Protein AF-C0LDJ6-F1 (afdb_monomer)

Secondary structure (DSSP, 8-state):
-HIIIIIHHHHHHHHHHHHHHHHHHHHHHHHHHHHHHHHHHHHHS--SS-HHHHHHHHT-HHHHHHHHHHHHHHHHHHHHHHHHHHHHHHHHH-TTS-HHHHHHHHHHHHHHHHHH-HHHHHHHHHHHHHHHHHHHHHHHHHHHHHHHT-STTS---TTGGGSTT-

pLDDT: mean 84.49, std 9.96, range [46.03, 96.56]

InterPro domains:
  IPR004840 Amino acid permease, conserved site [PS00218] (15-46)
  IPR004841 Amino acid permease/SLC12A domain [PF00324] (1-162)
  IPR050524 Amino-acid permease-like [PTHR43341] (1-163)

Radius of gyration: 20.8 Å; Cα contacts (8 Å, |Δi|>4): 74; chains: 1; bounding box: 47×40×52 Å

Solvent-accessible surface area (backbone atoms only — not comparable to full-atom values): 9214 Å² total; per-residue (Å²): 105,60,59,67,74,62,43,40,60,55,45,32,74,74,49,26,58,67,49,38,52,52,51,52,51,54,52,48,54,53,50,49,53,52,51,51,54,52,50,53,49,44,70,76,52,78,58,98,62,59,77,30,52,55,33,28,75,76,75,33,60,70,54,11,53,52,45,47,51,52,50,54,50,49,52,57,50,49,53,54,51,52,34,52,51,51,18,55,61,45,37,75,79,41,69,88,53,66,47,67,56,50,27,51,50,52,49,50,51,52,51,49,42,61,73,75,30,68,65,57,43,54,53,49,48,53,56,52,48,52,52,52,52,53,50,51,53,52,51,51,53,52,52,51,44,50,51,75,36,74,57,86,87,58,78,61,46,69,70,60,61,74,64,58,85,122

Structure (mmCIF, N/CA/C/O backbone):
data_AF-C0LDJ6-F1
#
_entry.id   AF-C0LDJ6-F1
#
loop_
_atom_site.group_PDB
_atom_site.id
_atom_site.type_symbol
_atom_site.label_atom_id
_atom_site.label_alt_id
_atom_site.label_comp_id
_atom_site.label_asym_id
_atom_site.label_entity_id
_atom_site.label_seq_id
_atom_site.pdbx_PDB_ins_code
_atom_site.Cartn_x
_atom_site.Cartn_y
_atom_site.Cartn_z
_atom_site.occupancy
_atom_site.B_iso_or_equiv
_atom_site.auth_seq_id
_atom_site.auth_comp_id
_atom_site.auth_asym_id
_atom_site.auth_atom_id
_atom_site.pdbx_PDB_model_num
ATOM 1 N N . GLY A 1 1 ? 0.823 -2.418 -1.278 1.00 59.75 1 GLY A N 1
ATOM 2 C CA . GLY A 1 1 ? 1.768 -3.074 -2.209 1.00 59.75 1 GLY A CA 1
ATOM 3 C C . GLY A 1 1 ? 1.646 -2.479 -3.595 1.00 59.75 1 GLY A C 1
ATOM 4 O O . GLY A 1 1 ? 2.621 -1.960 -4.119 1.00 59.75 1 GLY A O 1
ATOM 5 N N . THR A 1 2 ? 0.430 -2.483 -4.134 1.00 75.00 2 THR A N 1
ATOM 6 C CA . THR A 1 2 ? 0.018 -1.796 -5.369 1.00 75.00 2 THR A CA 1
ATOM 7 C C . THR A 1 2 ? 0.494 -0.344 -5.443 1.00 75.00 2 THR A C 1
ATOM 9 O O . THR A 1 2 ? 1.118 0.029 -6.427 1.00 75.00 2 THR A O 1
ATOM 12 N N . GLY A 1 3 ? 0.353 0.441 -4.370 1.00 70.38 3 GLY A N 1
ATOM 13 C CA . GLY A 1 3 ? 0.921 1.797 -4.315 1.00 70.38 3 GLY A CA 1
ATOM 14 C C . GLY A 1 3 ? 2.437 1.857 -4.576 1.00 70.38 3 GLY A C 1
ATOM 15 O O . GLY A 1 3 ? 2.895 2.663 -5.377 1.00 70.38 3 GLY A O 1
ATOM 16 N N . LEU A 1 4 ? 3.216 0.949 -3.979 1.00 77.56 4 LEU A N 1
ATOM 17 C CA . LEU A 1 4 ? 4.673 0.940 -4.132 1.00 77.56 4 LEU A CA 1
ATOM 18 C C . LEU A 1 4 ? 5.109 0.506 -5.539 1.00 77.56 4 LEU A C 1
ATOM 20 O O . LEU A 1 4 ? 5.981 1.146 -6.115 1.00 77.56 4 LEU A O 1
ATOM 24 N N . PHE A 1 5 ? 4.514 -0.556 -6.087 1.00 77.56 5 PHE A N 1
ATOM 25 C CA . PHE A 1 5 ? 4.980 -1.164 -7.341 1.00 77.56 5 PHE A CA 1
ATOM 26 C C . PHE A 1 5 ? 4.258 -0.666 -8.595 1.00 77.56 5 PHE A C 1
ATOM 28 O O . PHE A 1 5 ? 4.858 -0.635 -9.663 1.00 77.56 5 PHE A O 1
ATOM 35 N N . VAL A 1 6 ? 2.989 -0.272 -8.481 1.00 79.81 6 VAL A N 1
ATOM 36 C CA . VAL A 1 6 ? 2.169 0.182 -9.616 1.00 79.81 6 VAL A CA 1
ATOM 37 C C . VAL A 1 6 ? 2.100 1.707 -9.657 1.00 79.81 6 VAL A C 1
ATOM 39 O O . VAL A 1 6 ? 2.286 2.295 -10.717 1.00 79.81 6 VAL A O 1
ATOM 42 N N . ALA A 1 7 ? 1.883 2.367 -8.513 1.00 77.81 7 ALA A N 1
ATOM 43 C CA . ALA A 1 7 ? 1.686 3.819 -8.492 1.00 77.81 7 ALA A CA 1
ATOM 44 C C . ALA A 1 7 ? 2.998 4.622 -8.435 1.00 77.81 7 ALA A C 1
ATOM 46 O O . ALA A 1 7 ? 3.086 5.666 -9.078 1.00 77.81 7 ALA A O 1
ATOM 47 N N . SER A 1 8 ? 4.039 4.145 -7.739 1.00 81.81 8 SER A N 1
ATOM 48 C CA . SER A 1 8 ? 5.290 4.916 -7.594 1.00 81.81 8 SER A CA 1
ATOM 49 C C . SER A 1 8 ? 5.952 5.260 -8.925 1.00 81.81 8 SER A C 1
ATOM 51 O O . SER A 1 8 ? 6.512 6.344 -9.051 1.00 81.81 8 SER A O 1
ATOM 53 N N . GLY A 1 9 ? 5.874 4.372 -9.924 1.00 79.88 9 GLY A N 1
ATOM 54 C CA . GLY A 1 9 ? 6.414 4.647 -11.257 1.00 79.88 9 GLY A CA 1
ATOM 55 C C . GLY A 1 9 ? 5.742 5.857 -11.911 1.00 79.88 9 GLY A C 1
ATOM 56 O O . GLY A 1 9 ? 6.426 6.739 -12.423 1.00 79.88 9 GLY A O 1
ATOM 57 N N . ALA A 1 10 ? 4.413 5.946 -11.813 1.00 80.94 10 ALA A N 1
ATOM 58 C CA . ALA A 1 10 ? 3.655 7.090 -12.310 1.00 80.94 10 ALA A CA 1
ATOM 59 C C . ALA A 1 10 ? 3.978 8.372 -11.526 1.00 80.94 10 ALA A C 1
ATOM 61 O O . ALA A 1 10 ? 4.209 9.412 -12.138 1.00 80.94 10 ALA A O 1
ATOM 62 N N . THR A 1 11 ? 4.069 8.296 -10.193 1.00 82.06 11 THR A N 1
ATOM 63 C CA . THR A 1 11 ? 4.429 9.447 -9.346 1.00 82.06 11 THR A CA 1
ATOM 64 C C . THR A 1 11 ? 5.809 9.997 -9.695 1.00 82.06 11 THR A C 1
ATOM 66 O O . THR A 1 11 ? 5.959 11.202 -9.865 1.00 82.06 11 THR A O 1
ATOM 69 N N . ILE A 1 12 ? 6.813 9.128 -9.846 1.00 84.44 12 ILE A N 1
ATOM 70 C CA . ILE A 1 12 ? 8.178 9.538 -10.207 1.00 84.44 12 ILE A CA 1
ATOM 71 C C . ILE A 1 12 ? 8.209 10.103 -11.630 1.00 84.44 12 ILE A C 1
ATOM 73 O O . ILE A 1 12 ? 8.860 11.115 -11.863 1.00 84.44 12 ILE A O 1
ATOM 77 N N . SER A 1 13 ? 7.481 9.494 -12.572 1.00 81.94 13 SER A N 1
ATOM 78 C CA . SER A 1 13 ? 7.423 9.970 -13.958 1.00 81.94 13 SER A CA 1
ATOM 79 C C . SER A 1 13 ? 6.766 11.344 -14.101 1.00 81.94 13 SER A C 1
ATOM 81 O O . SER A 1 13 ? 7.095 12.056 -15.043 1.00 81.94 13 SER A O 1
ATOM 83 N N . GLN A 1 14 ? 5.814 11.695 -13.232 1.00 83.44 14 GLN A N 1
ATOM 84 C CA . GLN A 1 14 ? 5.080 12.963 -13.312 1.00 83.44 14 GLN A CA 1
ATOM 85 C C . GLN A 1 14 ? 5.713 14.069 -12.463 1.00 83.44 14 GLN A C 1
ATOM 87 O O . GLN A 1 14 ? 5.785 15.209 -12.905 1.00 83.44 14 GLN A O 1
ATOM 92 N N . ALA A 1 15 ? 6.151 13.749 -11.242 1.00 81.88 15 ALA A N 1
ATOM 93 C CA . ALA A 1 15 ? 6.680 14.725 -10.286 1.00 81.88 15 ALA A CA 1
ATOM 94 C C . ALA A 1 15 ? 8.217 14.817 -10.282 1.00 81.88 15 ALA A C 1
ATOM 96 O O . ALA A 1 15 ? 8.785 15.646 -9.567 1.00 81.88 15 ALA A O 1
ATOM 97 N N . GLY A 1 16 ? 8.898 13.939 -11.021 1.00 84.50 16 GLY A N 1
ATOM 98 C CA . GLY A 1 16 ? 10.344 13.767 -10.952 1.00 84.50 16 GLY A CA 1
ATOM 99 C C . GLY A 1 16 ? 10.807 13.112 -9.639 1.00 84.50 16 GLY A C 1
ATOM 100 O O . GLY A 1 16 ? 10.034 12.952 -8.686 1.00 84.50 16 GLY A O 1
ATOM 101 N N . PRO A 1 17 ? 12.091 12.729 -9.541 1.00 83.19 17 PRO A N 1
ATOM 102 C CA . PRO A 1 17 ? 12.625 12.068 -8.350 1.00 83.19 17 PRO A CA 1
ATOM 103 C C . PRO A 1 17 ? 12.627 12.982 -7.117 1.00 83.19 17 PRO A C 1
ATOM 105 O O . PRO A 1 17 ? 12.274 12.537 -6.025 1.00 83.19 17 PRO A O 1
ATOM 108 N N . GLY A 1 18 ? 12.962 14.267 -7.284 1.00 84.88 18 GLY A N 1
ATOM 1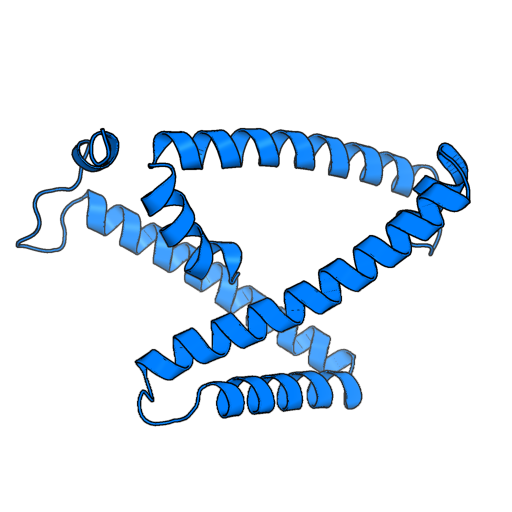09 C CA . GLY A 1 18 ? 12.958 15.243 -6.191 1.00 84.88 18 GLY A CA 1
ATOM 110 C C . GLY A 1 18 ? 11.552 15.523 -5.648 1.00 84.88 18 GLY A C 1
ATOM 111 O O . GLY A 1 18 ? 11.339 15.469 -4.436 1.00 84.88 18 GLY A O 1
ATOM 112 N N . GLY A 1 19 ? 10.575 15.751 -6.535 1.00 86.56 19 GLY A N 1
ATOM 113 C CA . GLY A 1 19 ? 9.179 15.986 -6.151 1.00 86.56 19 GLY A CA 1
ATOM 114 C C . GLY A 1 19 ? 8.525 14.758 -5.513 1.00 86.56 19 GLY A C 1
ATOM 115 O O . GLY A 1 19 ? 7.812 14.875 -4.511 1.00 86.56 19 GLY A O 1
ATOM 116 N N . ALA A 1 20 ? 8.829 13.558 -6.017 1.00 87.00 20 ALA A N 1
ATOM 117 C CA . ALA A 1 20 ? 8.383 12.313 -5.400 1.00 87.00 20 ALA A CA 1
ATOM 118 C C . ALA A 1 20 ? 8.968 12.141 -3.984 1.00 87.00 20 ALA A C 1
ATOM 120 O O . ALA A 1 20 ? 8.219 11.878 -3.047 1.00 87.00 20 ALA A O 1
ATOM 121 N N . LEU A 1 21 ? 10.274 12.352 -3.785 1.00 88.31 21 LEU A N 1
ATOM 122 C CA . LEU A 1 21 ? 10.895 12.236 -2.458 1.00 88.31 21 LEU A CA 1
ATOM 123 C C . LEU A 1 21 ? 10.348 13.257 -1.459 1.00 88.31 21 LEU A C 1
ATOM 125 O O . LEU A 1 21 ? 10.043 12.897 -0.321 1.00 88.31 21 LEU A O 1
ATOM 129 N N . LEU A 1 22 ? 10.185 14.513 -1.881 1.00 90.44 22 LEU A N 1
ATOM 130 C CA . LEU A 1 22 ? 9.625 15.559 -1.030 1.00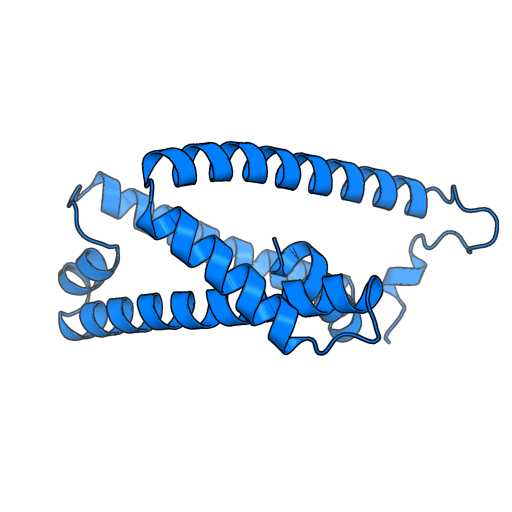 90.44 22 LEU A CA 1
ATOM 131 C C . LEU A 1 22 ? 8.182 15.236 -0.623 1.00 90.44 22 LEU A C 1
ATOM 133 O O . LEU A 1 22 ? 7.841 15.344 0.554 1.00 90.44 22 LEU A O 1
ATOM 137 N N . SER A 1 23 ? 7.344 14.800 -1.567 1.00 89.69 23 SER A N 1
ATOM 138 C CA . SER A 1 23 ? 5.953 14.442 -1.263 1.00 89.69 23 SER A CA 1
ATOM 139 C C . SER A 1 23 ? 5.864 13.252 -0.302 1.00 89.69 23 SER A C 1
ATOM 141 O O . SER A 1 23 ? 5.130 13.327 0.684 1.00 89.69 23 SER A O 1
ATOM 143 N N . TYR A 1 24 ? 6.673 12.204 -0.503 1.00 89.75 24 TYR A N 1
ATOM 144 C CA . TYR A 1 24 ? 6.763 11.082 0.436 1.00 89.75 24 TYR A CA 1
ATOM 145 C C . TYR A 1 24 ? 7.235 11.516 1.829 1.00 89.75 24 TYR A C 1
ATOM 147 O O . TYR A 1 24 ? 6.698 11.034 2.824 1.00 89.75 24 TYR A O 1
ATOM 155 N N . MET A 1 25 ? 8.198 12.437 1.921 1.00 93.56 25 MET A N 1
ATOM 156 C CA . MET A 1 25 ? 8.694 12.944 3.202 1.00 93.56 25 MET A CA 1
ATOM 157 C C . MET A 1 25 ? 7.627 13.750 3.952 1.00 93.56 25 MET A C 1
ATOM 159 O O . MET A 1 25 ? 7.412 13.522 5.141 1.00 93.56 25 MET A O 1
ATOM 163 N N . LEU A 1 26 ? 6.930 14.656 3.262 1.00 95.31 26 LEU A N 1
ATOM 164 C CA . LEU A 1 26 ? 5.887 15.492 3.860 1.00 95.31 26 LEU A CA 1
ATOM 165 C C . LEU A 1 26 ? 4.693 14.659 4.336 1.00 95.31 26 LEU A C 1
ATOM 167 O O . LEU A 1 26 ? 4.263 14.790 5.483 1.00 95.31 26 LEU A O 1
ATOM 171 N N . ILE A 1 27 ? 4.188 13.765 3.482 1.00 93.75 27 ILE A N 1
ATOM 172 C CA . ILE A 1 27 ? 3.081 12.871 3.841 1.00 93.75 27 ILE A CA 1
ATOM 173 C C . ILE A 1 27 ? 3.515 11.897 4.938 1.00 93.75 27 ILE A C 1
ATOM 175 O O . ILE A 1 27 ? 2.763 11.674 5.884 1.00 93.75 27 ILE A O 1
ATOM 179 N N . GLY A 1 28 ? 4.734 11.357 4.862 1.00 93.56 28 GLY A N 1
ATOM 180 C CA . GLY A 1 28 ? 5.286 10.470 5.884 1.00 93.56 28 GLY A CA 1
ATOM 181 C C . GLY A 1 28 ? 5.367 11.134 7.257 1.00 93.56 28 GLY A C 1
ATOM 182 O O . GLY A 1 28 ? 4.945 10.541 8.247 1.00 93.56 28 GLY A O 1
ATOM 183 N N . LEU A 1 29 ? 5.832 12.385 7.319 1.00 96.56 29 LEU A N 1
ATOM 184 C CA . LEU A 1 29 ? 5.896 13.155 8.561 1.00 96.56 29 LEU A CA 1
ATOM 185 C C . LEU A 1 29 ? 4.498 13.430 9.135 1.00 96.56 29 LEU A C 1
ATOM 187 O O . LEU A 1 29 ? 4.272 13.250 10.331 1.00 96.56 29 LEU A O 1
ATOM 191 N N . MET A 1 30 ? 3.543 13.817 8.287 1.00 95.94 30 MET A N 1
ATOM 192 C CA . MET A 1 30 ? 2.152 14.022 8.698 1.00 95.94 30 MET A CA 1
ATOM 193 C C . MET A 1 30 ? 1.538 12.734 9.268 1.00 95.94 30 MET A C 1
ATOM 195 O O . MET A 1 30 ? 0.943 12.752 10.346 1.00 95.94 30 MET A O 1
ATOM 199 N N . VAL A 1 31 ? 1.707 11.605 8.570 1.00 94.38 31 VAL A N 1
ATOM 200 C CA . VAL A 1 31 ? 1.198 10.297 9.008 1.00 94.38 31 VAL A CA 1
ATOM 201 C C . VAL A 1 31 ? 1.876 9.846 10.302 1.00 94.38 31 VAL A C 1
ATOM 203 O O . VAL A 1 31 ? 1.204 9.287 11.164 1.00 94.38 31 VAL A O 1
ATOM 206 N N . TYR A 1 32 ? 3.170 10.125 10.483 1.00 95.06 32 TYR A N 1
ATOM 207 C CA . TYR A 1 32 ? 3.888 9.829 11.723 1.00 95.06 32 TYR A CA 1
ATOM 208 C C . TYR A 1 32 ? 3.255 10.524 12.935 1.00 95.06 32 TYR A C 1
ATOM 210 O O . TYR A 1 32 ? 2.957 9.866 13.935 1.00 95.06 32 TYR A O 1
ATOM 218 N N . PHE A 1 33 ? 2.987 11.831 12.843 1.00 95.50 33 PHE A N 1
ATOM 219 C CA . PHE A 1 33 ? 2.317 12.561 13.923 1.00 95.50 33 PHE A CA 1
ATOM 220 C C . PHE A 1 33 ? 0.898 12.045 14.176 1.00 95.50 33 PHE A C 1
ATOM 222 O O . PHE A 1 33 ? 0.514 11.847 15.329 1.00 95.50 33 PHE A O 1
ATOM 229 N N . LEU A 1 34 ? 0.146 11.763 13.109 1.00 92.00 34 LEU A N 1
ATOM 230 C CA . LEU A 1 34 ? -1.213 11.234 13.209 1.00 92.00 34 LEU A CA 1
ATOM 231 C C . LEU A 1 34 ? -1.245 9.871 13.916 1.00 92.00 34 LEU A C 1
ATOM 233 O O . LEU A 1 34 ? -2.044 9.671 14.828 1.00 92.00 34 LEU A O 1
ATOM 237 N N . MET A 1 35 ? -0.354 8.950 13.541 1.00 92.62 35 MET A N 1
ATOM 238 C CA . MET A 1 35 ? -0.283 7.617 14.148 1.00 92.62 35 MET A CA 1
ATOM 239 C C . MET A 1 35 ? 0.217 7.662 15.590 1.00 92.62 35 MET A C 1
ATOM 241 O O . MET A 1 35 ? -0.276 6.907 16.423 1.00 92.62 35 MET A O 1
ATOM 245 N N . THR A 1 36 ? 1.147 8.567 15.904 1.00 93.62 36 THR A N 1
ATOM 246 C CA . THR A 1 36 ? 1.630 8.760 17.279 1.00 93.62 36 THR A CA 1
ATOM 247 C C . THR A 1 36 ? 0.500 9.262 18.178 1.00 93.62 36 THR A C 1
ATOM 249 O O . THR A 1 36 ? 0.239 8.668 19.220 1.00 93.62 36 THR A O 1
ATOM 252 N N . SER A 1 37 ? -0.245 10.281 17.736 1.00 90.25 37 SER A N 1
ATOM 253 C CA . SER A 1 37 ? -1.392 10.813 18.483 1.00 90.25 37 SER A CA 1
ATOM 254 C C . SER A 1 37 ? -2.504 9.775 18.667 1.00 90.25 37 SER A C 1
ATOM 256 O O . SER A 1 37 ? -3.019 9.610 19.772 1.00 90.25 37 SER A O 1
ATOM 258 N N . LEU A 1 38 ? -2.844 9.016 17.619 1.00 88.75 38 LEU A N 1
ATOM 259 C CA . LEU A 1 38 ? -3.811 7.918 17.724 1.00 88.75 38 LEU A CA 1
ATOM 260 C C . LEU A 1 38 ? -3.333 6.810 18.672 1.00 88.75 38 LEU A C 1
ATOM 262 O O . LEU A 1 38 ? -4.147 6.244 19.397 1.00 88.75 38 LEU A O 1
ATOM 266 N N . GLY A 1 39 ? -2.032 6.510 18.684 1.00 88.69 39 GLY A N 1
ATOM 267 C CA . GLY A 1 39 ? -1.433 5.539 19.597 1.00 88.69 39 GLY A CA 1
ATOM 268 C C . GLY A 1 39 ? -1.537 5.965 21.061 1.00 88.69 39 GLY A C 1
ATOM 269 O O . GLY A 1 39 ? -1.918 5.156 21.906 1.00 88.69 39 GLY A O 1
ATOM 270 N N . GLU A 1 40 ? -1.273 7.239 21.359 1.00 90.44 40 GLU A N 1
ATOM 271 C CA . GLU A 1 40 ? -1.448 7.804 22.703 1.00 90.44 40 GLU A CA 1
ATOM 272 C C . GLU A 1 40 ? -2.914 7.760 23.152 1.00 90.44 40 GLU A C 1
ATOM 274 O O . GLU A 1 40 ? -3.204 7.339 24.272 1.00 90.44 40 GLU A O 1
ATOM 279 N N . LEU A 1 41 ? -3.852 8.112 22.264 1.00 88.81 41 LEU A N 1
ATOM 280 C CA . LEU A 1 41 ? -5.289 8.029 22.541 1.00 88.81 41 LEU A CA 1
ATOM 281 C C . LEU A 1 41 ? -5.751 6.587 22.783 1.00 88.81 41 LEU A C 1
ATOM 283 O O . LEU A 1 41 ? -6.532 6.349 23.702 1.00 88.81 41 LEU A O 1
ATOM 287 N N . ALA A 1 42 ? -5.240 5.624 22.013 1.00 87.44 42 ALA A N 1
ATOM 288 C CA . ALA A 1 42 ? -5.558 4.210 22.195 1.00 87.44 42 ALA A CA 1
ATOM 289 C C . ALA A 1 42 ? -4.992 3.631 23.501 1.00 87.44 42 ALA A C 1
ATOM 291 O O . ALA A 1 42 ? -5.628 2.778 24.119 1.00 87.44 42 ALA A O 1
ATOM 292 N N . ALA A 1 43 ? -3.822 4.102 23.944 1.00 87.56 43 ALA A N 1
ATOM 293 C CA . ALA A 1 43 ? -3.254 3.730 25.238 1.00 87.56 43 ALA A CA 1
ATOM 294 C C . ALA A 1 43 ? -4.013 4.375 26.412 1.00 87.56 43 ALA A C 1
ATOM 296 O O . ALA A 1 43 ? -4.188 3.744 27.453 1.00 87.56 43 ALA A O 1
ATOM 297 N N . TYR A 1 44 ? -4.476 5.617 26.243 1.00 86.75 44 TYR A N 1
ATOM 298 C CA . TYR A 1 44 ? -5.237 6.348 27.256 1.00 86.75 44 TYR A CA 1
ATOM 299 C C . TYR A 1 44 ? -6.673 5.827 27.410 1.00 86.75 44 TYR A C 1
ATOM 301 O O . TYR A 1 44 ? -7.172 5.686 28.527 1.00 86.75 44 TYR A O 1
ATOM 309 N N . MET A 1 45 ? -7.338 5.521 26.295 1.00 83.88 45 MET A N 1
ATOM 310 C CA . MET A 1 45 ? -8.716 5.040 26.247 1.00 83.88 45 MET A CA 1
ATOM 311 C C . MET A 1 45 ? -8.782 3.731 25.446 1.00 83.88 45 MET A C 1
ATOM 313 O O . MET A 1 45 ? -9.139 3.751 24.268 1.00 83.88 45 MET A O 1
ATOM 317 N N . PRO A 1 46 ? -8.475 2.579 26.071 1.00 81.00 46 PRO A N 1
ATOM 318 C CA . PRO A 1 46 ? -8.503 1.282 25.406 1.00 81.00 46 PRO A CA 1
ATOM 319 C C . PRO A 1 46 ? -9.952 0.811 25.228 1.00 81.00 46 PRO A C 1
ATOM 321 O O . PRO A 1 46 ? -10.464 -0.027 25.970 1.00 81.00 46 PRO A O 1
ATOM 324 N N . VAL A 1 47 ? -10.641 1.382 24.245 1.00 80.62 47 VAL A N 1
ATOM 325 C CA . VAL A 1 47 ? -11.971 0.943 23.822 1.00 80.62 47 VAL A CA 1
ATOM 326 C C . VAL A 1 47 ? -11.841 -0.037 22.665 1.00 80.62 47 VAL A C 1
ATOM 328 O O . VAL A 1 47 ? -10.996 0.116 21.791 1.00 80.62 47 VAL A O 1
ATOM 331 N N . SER A 1 48 ? -12.730 -1.028 22.605 1.00 71.19 48 SER A N 1
ATOM 332 C CA . SER A 1 48 ? -12.826 -1.949 21.460 1.00 71.19 48 SER A CA 1
ATOM 333 C C . SER A 1 48 ? -13.375 -1.284 20.186 1.00 71.19 48 SER A C 1
ATOM 335 O O . SER A 1 48 ? -13.602 -1.961 19.186 1.00 71.19 48 SER A O 1
ATOM 337 N N . GLY A 1 49 ? -13.650 0.023 20.234 1.00 68.25 49 GLY A N 1
ATOM 338 C CA . GLY A 1 49 ? -14.158 0.807 19.116 1.00 68.25 49 GLY A CA 1
ATOM 339 C C . GLY A 1 49 ? -13.070 1.198 18.111 1.00 68.25 49 GLY A C 1
ATOM 340 O O . GLY A 1 49 ? -11.875 1.132 18.383 1.00 68.25 49 GLY A O 1
ATOM 341 N N . SER A 1 50 ? -13.497 1.636 16.925 1.00 77.00 50 SER A N 1
ATOM 342 C CA . SER A 1 50 ? -12.606 2.187 15.892 1.00 77.00 50 SER A CA 1
ATOM 343 C C . SER A 1 50 ? -12.066 3.563 16.304 1.00 77.00 50 SER A C 1
ATOM 345 O O . SER A 1 50 ? -12.635 4.211 17.182 1.00 77.00 50 SER A O 1
ATOM 347 N N . PHE A 1 51 ? -11.041 4.069 15.612 1.00 81.06 51 PHE A N 1
ATOM 348 C CA . PHE A 1 51 ? -10.565 5.451 15.756 1.00 81.06 51 PHE A CA 1
ATOM 349 C C . PHE A 1 51 ? -11.676 6.500 15.553 1.00 81.06 51 PHE A C 1
ATOM 351 O O . PHE A 1 51 ? -11.579 7.612 16.067 1.00 81.06 51 PHE A O 1
ATOM 358 N N . ALA A 1 52 ? -12.765 6.135 14.865 1.00 83.69 52 ALA A N 1
ATOM 359 C CA . ALA A 1 52 ? -13.987 6.931 14.796 1.00 83.69 52 ALA A CA 1
ATOM 360 C C . ALA A 1 52 ? -14.547 7.275 16.192 1.00 83.69 52 ALA A C 1
ATOM 362 O O . ALA A 1 52 ? -14.996 8.397 16.397 1.00 83.69 52 ALA A O 1
ATOM 363 N N . THR A 1 53 ? -14.438 6.362 17.164 1.00 84.06 53 THR A N 1
ATOM 364 C CA . THR A 1 53 ? -14.863 6.550 18.566 1.00 84.06 53 THR A CA 1
ATOM 365 C C . THR A 1 53 ? -14.101 7.692 19.235 1.00 84.06 53 THR A C 1
ATOM 367 O O . THR A 1 53 ? -14.692 8.497 19.949 1.00 84.06 53 THR A O 1
ATOM 370 N N . TYR A 1 54 ? -12.797 7.820 18.963 1.00 85.25 54 TYR A N 1
ATOM 371 C CA . TYR A 1 54 ? -12.011 8.951 19.459 1.00 85.25 54 TYR A CA 1
ATOM 372 C C . TYR A 1 54 ? -12.487 10.264 18.828 1.00 85.25 54 TYR A C 1
ATOM 374 O O . TYR A 1 54 ? -12.634 11.261 19.526 1.00 85.25 54 TYR A O 1
ATOM 382 N N . GLY A 1 55 ? -12.820 10.256 17.533 1.00 83.44 55 GLY A N 1
ATOM 383 C CA . GLY A 1 55 ? -13.427 11.409 16.863 1.00 83.44 55 GLY A CA 1
ATOM 384 C C . GLY A 1 55 ? -14.778 11.819 17.461 1.00 83.44 55 GLY A C 1
ATOM 385 O O . GLY A 1 55 ? -15.021 13.010 17.633 1.00 83.44 55 GLY A O 1
ATOM 386 N N . GLN A 1 56 ? -15.625 10.852 17.832 1.00 85.25 56 GLN A N 1
ATOM 387 C CA . GLN A 1 56 ? -16.907 11.128 18.497 1.00 85.25 56 GLN A CA 1
ATOM 388 C C . GLN A 1 56 ? -16.715 11.744 19.885 1.00 85.25 56 GLN A C 1
ATOM 390 O O . GLN A 1 56 ? -17.391 12.710 20.222 1.00 85.25 56 GLN A O 1
ATOM 395 N N . ASN A 1 57 ? -15.781 11.205 20.672 1.00 84.56 57 ASN A N 1
ATOM 396 C CA . ASN A 1 57 ? -15.589 11.603 22.066 1.00 84.56 57 ASN A CA 1
ATOM 397 C C . ASN A 1 57 ? -14.809 12.917 22.233 1.00 84.56 57 ASN A C 1
ATOM 399 O O . ASN A 1 57 ? -15.043 13.632 23.204 1.00 84.56 57 ASN A O 1
ATOM 403 N N . TYR A 1 58 ? -13.871 13.222 21.328 1.00 86.06 58 TYR A N 1
ATOM 404 C CA . TYR A 1 58 ? -12.956 14.365 21.463 1.00 86.06 58 TYR A CA 1
ATOM 405 C C . TYR A 1 58 ? -13.211 15.514 20.477 1.00 86.06 58 TYR A C 1
ATOM 407 O O . TYR A 1 58 ? -12.634 16.585 20.660 1.00 86.06 58 TYR A O 1
ATOM 415 N N . VAL A 1 59 ? -14.044 15.322 19.445 1.00 87.50 59 VAL A N 1
ATOM 416 C CA . VAL A 1 59 ? -14.397 16.378 18.477 1.00 87.50 59 VAL A CA 1
ATOM 417 C C . VAL A 1 59 ? -15.897 16.642 18.512 1.00 87.50 59 VAL A C 1
ATOM 419 O O . VAL A 1 59 ? -16.328 17.653 19.055 1.00 87.50 59 VAL A O 1
ATOM 422 N N . GLU A 1 60 ? -16.684 15.731 17.939 1.00 90.06 60 GLU A N 1
ATOM 423 C CA . GLU A 1 60 ? -18.146 15.781 17.904 1.00 90.06 60 GLU A CA 1
ATOM 424 C C . GLU A 1 60 ? -18.687 14.432 17.407 1.00 90.06 60 GLU A C 1
ATOM 426 O O . GLU A 1 60 ? -18.061 13.759 16.580 1.00 90.06 60 GLU A O 1
ATOM 431 N N . GLU A 1 61 ? -19.891 14.054 17.833 1.00 87.44 61 GLU A N 1
ATOM 432 C CA . GLU A 1 61 ? -20.554 12.823 17.394 1.00 87.44 61 GLU A CA 1
ATOM 433 C C . GLU A 1 61 ? -20.685 12.730 15.858 1.00 87.44 61 GLU A C 1
ATOM 435 O O . GLU A 1 61 ? -20.386 11.685 15.266 1.00 87.44 61 GLU A O 1
ATOM 440 N N . GLY A 1 62 ? -21.043 13.842 15.197 1.00 90.25 62 GLY A N 1
ATOM 441 C CA . GLY A 1 62 ? -21.150 13.927 13.737 1.00 90.25 62 GLY A CA 1
ATOM 442 C C . GLY A 1 62 ? -19.812 13.751 13.011 1.00 90.25 62 GLY A C 1
ATOM 443 O O . GLY A 1 62 ? -19.759 13.133 11.943 1.00 90.25 62 GLY A O 1
ATOM 444 N N . PHE A 1 63 ? -18.711 14.213 13.611 1.00 89.12 63 PHE A N 1
ATOM 445 C CA . PHE A 1 63 ? -17.370 14.042 13.054 1.00 89.12 63 PHE A CA 1
ATOM 446 C C . PHE A 1 63 ? -16.957 12.570 13.046 1.00 89.12 63 PHE A C 1
ATOM 448 O O . PHE A 1 63 ? -16.496 12.053 12.027 1.00 89.12 63 PHE A O 1
ATOM 455 N N . GLY A 1 64 ? -17.174 11.855 14.150 1.00 87.31 64 GLY A N 1
ATOM 456 C CA . GLY A 1 64 ? -16.842 10.436 14.193 1.00 87.31 64 GLY A CA 1
ATOM 457 C C . GLY A 1 64 ? -17.742 9.562 13.309 1.00 87.31 64 GLY A C 1
ATOM 458 O O . GLY A 1 64 ? -17.249 8.606 12.708 1.00 87.31 64 GLY A O 1
ATOM 459 N N . PHE A 1 65 ? -19.016 9.931 13.114 1.00 89.25 65 PHE A N 1
ATOM 460 C CA . PHE A 1 65 ? -19.864 9.300 12.092 1.00 89.25 65 PHE A CA 1
ATOM 461 C C . PHE A 1 65 ? -19.277 9.478 10.683 1.00 89.25 65 PHE A C 1
ATOM 463 O O . PHE A 1 65 ? -19.138 8.505 9.936 1.00 89.25 65 PHE A O 1
ATOM 470 N N . ALA A 1 66 ? -18.873 10.703 10.329 1.00 92.44 66 ALA A N 1
ATOM 471 C CA . ALA A 1 66 ? -18.253 10.991 9.038 1.00 92.44 66 ALA A CA 1
ATOM 472 C C . ALA A 1 66 ? -16.924 10.239 8.848 1.00 92.44 66 ALA A C 1
ATOM 474 O O . ALA A 1 66 ? -16.660 9.736 7.753 1.00 92.44 66 ALA A O 1
ATOM 475 N N . LEU A 1 67 ? -16.103 10.113 9.897 1.00 90.88 67 LEU A N 1
ATOM 476 C CA . LEU A 1 67 ? -14.873 9.315 9.867 1.00 90.88 67 LEU A CA 1
ATOM 477 C C . LEU A 1 67 ? -15.151 7.839 9.571 1.00 90.88 67 LEU A C 1
ATOM 479 O O . LEU A 1 67 ? -14.466 7.250 8.735 1.00 90.88 67 LEU A O 1
ATOM 483 N N . GLY A 1 68 ?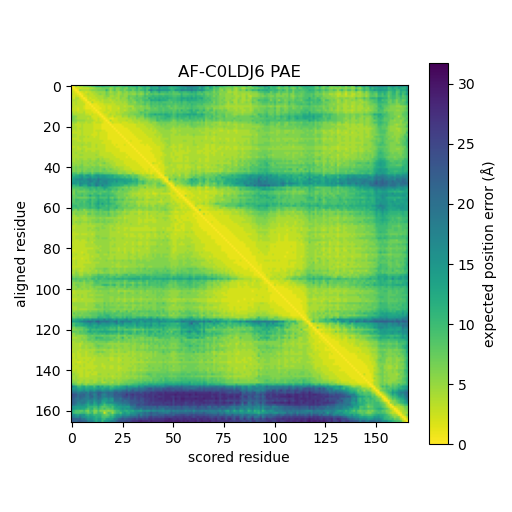 -16.163 7.250 10.214 1.00 89.56 68 GLY A N 1
ATOM 484 C CA . GLY A 1 68 ? -16.559 5.861 9.974 1.00 89.56 68 GLY A CA 1
ATOM 485 C C . GLY A 1 68 ? -16.946 5.607 8.514 1.00 89.56 68 GLY A C 1
ATOM 486 O O . GLY A 1 68 ? -16.452 4.662 7.896 1.00 89.56 68 GLY A O 1
ATOM 487 N N . TRP A 1 69 ? -17.760 6.492 7.931 1.00 92.81 69 TRP A N 1
ATOM 488 C CA . TRP A 1 69 ? -18.155 6.395 6.522 1.00 92.81 69 TRP A CA 1
ATOM 489 C C . TRP A 1 69 ? -17.001 6.613 5.551 1.00 92.81 69 TRP A C 1
ATOM 491 O O . TRP A 1 69 ? -16.864 5.850 4.595 1.00 92.81 69 TRP A O 1
ATOM 501 N N . ASN A 1 70 ? -16.145 7.608 5.802 1.00 91.81 70 ASN A N 1
ATOM 502 C CA . ASN A 1 70 ? -14.953 7.830 4.983 1.00 91.81 70 ASN A CA 1
ATOM 503 C C . ASN A 1 70 ? -14.026 6.615 5.009 1.00 91.81 70 ASN A C 1
ATOM 505 O O . ASN A 1 70 ? -13.478 6.238 3.976 1.00 91.81 70 ASN A O 1
ATOM 509 N N . TYR A 1 71 ? -13.881 5.973 6.168 1.00 90.25 71 TYR A N 1
ATOM 510 C CA . TYR A 1 71 ? -13.054 4.784 6.304 1.00 90.25 71 TYR A CA 1
ATOM 511 C C . TYR A 1 71 ? -13.608 3.596 5.522 1.00 90.25 71 TYR A C 1
ATOM 513 O O . TYR A 1 71 ? -12.879 2.956 4.768 1.00 90.25 71 TYR A O 1
ATOM 521 N N . TRP A 1 72 ? -14.907 3.325 5.655 1.00 91.88 72 TRP A N 1
ATOM 522 C CA . TRP A 1 72 ? -15.558 2.268 4.886 1.00 91.88 72 TRP A CA 1
ATOM 523 C C . TRP A 1 72 ? -15.449 2.517 3.375 1.00 91.88 72 TRP A C 1
ATOM 525 O O . TRP A 1 72 ? -15.070 1.619 2.623 1.00 91.88 72 TRP A O 1
ATOM 535 N N . TYR A 1 73 ? -15.709 3.752 2.936 1.00 93.31 73 TYR A N 1
ATOM 536 C CA . TYR A 1 73 ? -15.588 4.138 1.532 1.00 93.31 73 TYR A CA 1
ATOM 537 C C . TYR A 1 73 ? -14.151 3.976 1.019 1.00 93.31 73 TYR A C 1
ATOM 539 O O . TYR A 1 73 ? -13.937 3.423 -0.059 1.00 93.31 73 TYR A O 1
ATOM 547 N N . ASN A 1 74 ? -13.155 4.391 1.807 1.00 92.44 74 ASN A N 1
ATOM 548 C CA . ASN A 1 74 ? -11.746 4.218 1.468 1.00 92.44 74 ASN A CA 1
ATOM 549 C C . ASN A 1 74 ? -11.386 2.739 1.260 1.00 92.44 74 ASN A C 1
ATOM 551 O O . ASN A 1 74 ? -10.719 2.408 0.278 1.00 92.44 74 ASN A O 1
ATOM 555 N N . TRP A 1 75 ? -11.880 1.838 2.113 1.00 90.25 75 TRP A N 1
ATOM 556 C CA . TRP A 1 75 ? -11.678 0.400 1.933 1.00 90.25 75 TRP A CA 1
ATOM 557 C C . TRP A 1 75 ? -12.362 -0.150 0.684 1.00 90.25 75 TRP A C 1
ATOM 559 O O . TRP A 1 75 ? -11.743 -0.916 -0.055 1.00 90.25 75 TRP A O 1
ATOM 569 N N . ALA A 1 76 ? -13.598 0.269 0.406 1.00 92.62 76 ALA A N 1
ATOM 570 C CA . ALA A 1 76 ? -14.311 -0.138 -0.803 1.00 92.62 76 ALA A CA 1
ATOM 571 C C . ALA A 1 76 ? -13.550 0.275 -2.077 1.00 92.62 76 ALA A C 1
ATOM 573 O O . ALA A 1 76 ? -13.362 -0.536 -2.986 1.00 92.62 76 ALA A O 1
ATOM 574 N N . VAL A 1 77 ? -13.044 1.512 -2.115 1.00 92.44 77 VAL A N 1
ATOM 575 C CA . VAL A 1 77 ? -12.220 2.015 -3.224 1.00 92.44 77 VAL A CA 1
ATOM 576 C C . VAL A 1 77 ? -10.891 1.265 -3.314 1.00 92.44 77 VAL A C 1
ATOM 578 O O . VAL A 1 77 ? -10.476 0.893 -4.409 1.00 92.44 77 VAL A O 1
ATOM 581 N N . THR A 1 78 ? -10.237 0.996 -2.184 1.00 91.06 78 THR A N 1
ATOM 582 C CA . THR A 1 78 ? -8.951 0.280 -2.152 1.00 91.06 78 THR A CA 1
ATOM 583 C C . THR A 1 78 ? -9.067 -1.114 -2.765 1.00 91.06 78 THR A C 1
ATOM 585 O O . THR A 1 78 ? -8.231 -1.487 -3.585 1.00 91.06 78 THR A O 1
ATOM 588 N N . ILE A 1 79 ? -10.138 -1.853 -2.455 1.00 91.19 79 ILE A N 1
ATOM 589 C CA . ILE A 1 79 ? -10.398 -3.165 -3.065 1.00 91.19 79 ILE A CA 1
ATOM 590 C C . ILE A 1 79 ? -10.524 -3.034 -4.587 1.00 91.19 79 ILE A C 1
ATOM 592 O O . ILE A 1 79 ? -9.904 -3.800 -5.323 1.00 91.19 79 ILE A 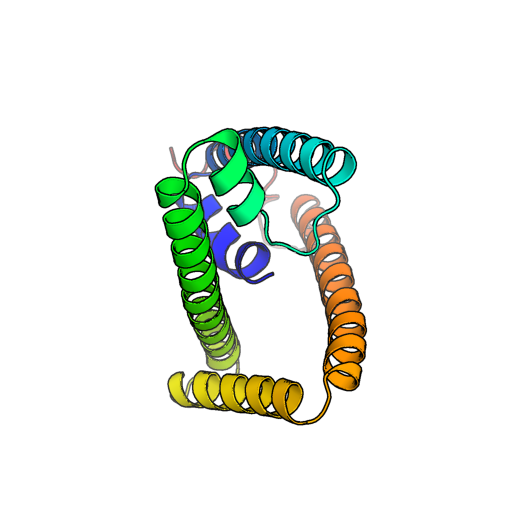O 1
ATOM 596 N N . ALA A 1 80 ? -11.282 -2.049 -5.077 1.00 91.69 80 ALA A N 1
ATOM 597 C CA . ALA A 1 80 ? -11.422 -1.822 -6.513 1.00 91.69 80 ALA A CA 1
ATOM 598 C C . ALA A 1 80 ? -10.070 -1.506 -7.181 1.00 91.69 80 ALA A C 1
ATOM 600 O O . ALA A 1 80 ? -9.757 -2.068 -8.231 1.00 91.69 80 ALA A O 1
ATOM 601 N N . VAL A 1 81 ? -9.243 -0.662 -6.556 1.00 90.88 81 VAL A N 1
ATOM 602 C CA . VAL A 1 81 ? -7.895 -0.327 -7.046 1.00 90.88 81 VAL A CA 1
ATOM 603 C C . VAL A 1 81 ? -6.994 -1.562 -7.094 1.00 90.88 81 VAL A C 1
ATOM 605 O O . VAL A 1 81 ? -6.294 -1.765 -8.086 1.00 90.88 81 VAL A O 1
ATOM 608 N N . ASP A 1 82 ? -7.032 -2.419 -6.076 1.00 90.38 82 ASP A N 1
ATOM 609 C CA . ASP A 1 82 ? -6.225 -3.638 -6.047 1.00 90.38 82 ASP A CA 1
ATOM 610 C C . ASP A 1 82 ? -6.659 -4.648 -7.126 1.00 90.38 82 ASP A C 1
ATOM 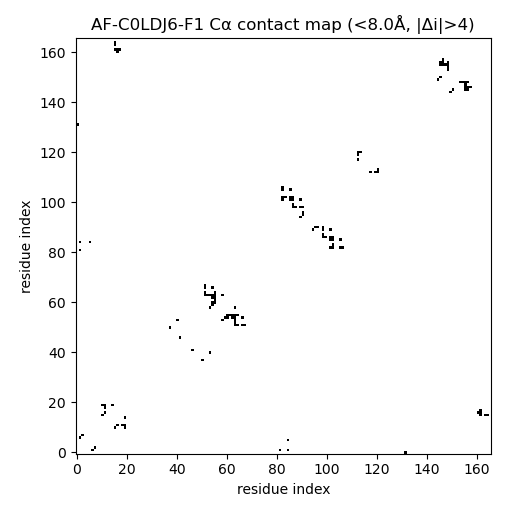612 O O . ASP A 1 82 ? -5.806 -5.256 -7.777 1.00 90.38 82 ASP A O 1
ATOM 616 N N . LEU A 1 83 ? -7.963 -4.773 -7.404 1.00 92.50 83 LEU A N 1
ATOM 617 C CA . LEU A 1 83 ? -8.471 -5.588 -8.518 1.00 92.50 83 LEU A CA 1
ATOM 618 C C . LEU A 1 83 ? -8.062 -5.029 -9.887 1.00 92.50 83 LEU A C 1
ATOM 620 O O . LEU A 1 83 ? -7.792 -5.803 -10.811 1.00 92.50 83 LEU A O 1
ATOM 624 N N . VAL A 1 84 ? -8.004 -3.699 -10.019 1.00 90.94 84 VAL A N 1
ATOM 625 C CA . VAL A 1 84 ? -7.512 -3.019 -11.225 1.00 90.94 84 VAL A CA 1
ATOM 626 C C . VAL A 1 84 ? -6.008 -3.247 -11.405 1.00 90.94 84 VAL A C 1
ATOM 628 O O . VAL A 1 84 ? -5.541 -3.504 -12.513 1.00 90.94 84 VAL A O 1
ATOM 631 N N . ALA A 1 85 ? -5.234 -3.210 -10.324 1.00 90.00 85 ALA A N 1
ATOM 632 C CA . ALA A 1 85 ? -3.813 -3.526 -10.373 1.00 90.00 85 ALA A CA 1
ATOM 633 C C . ALA A 1 85 ? -3.578 -4.994 -10.768 1.00 90.00 85 ALA A C 1
ATOM 635 O O . ALA A 1 85 ? -2.719 -5.277 -11.603 1.00 90.00 85 ALA A O 1
ATOM 636 N N . ALA A 1 86 ? -4.372 -5.922 -10.225 1.00 90.56 86 ALA A N 1
ATOM 637 C CA . ALA A 1 86 ? -4.284 -7.338 -10.565 1.00 90.56 86 ALA A CA 1
ATOM 638 C C . ALA A 1 86 ? -4.572 -7.596 -12.055 1.00 90.56 86 ALA A C 1
ATOM 640 O O . ALA A 1 86 ? -3.793 -8.296 -12.702 1.00 90.56 86 ALA A O 1
ATOM 641 N N . GLN A 1 87 ? -5.620 -6.991 -12.637 1.00 92.38 87 GLN A N 1
ATOM 642 C CA . GLN A 1 87 ? -5.866 -7.130 -14.084 1.00 92.38 87 GLN A CA 1
ATOM 643 C C . GLN A 1 87 ? -4.727 -6.547 -14.930 1.00 92.38 87 GLN A C 1
ATOM 645 O O . GLN A 1 87 ? -4.400 -7.123 -15.963 1.00 92.38 87 GLN A O 1
ATOM 650 N N . LEU A 1 88 ? -4.097 -5.444 -14.501 1.00 89.50 88 LEU A N 1
ATOM 651 C CA . LEU A 1 88 ? -3.010 -4.815 -15.250 1.00 89.50 88 LEU A CA 1
ATOM 652 C C . LEU A 1 88 ? -1.802 -5.752 -15.310 1.00 89.50 88 LEU A C 1
ATOM 654 O O . LEU A 1 88 ? -1.248 -5.975 -16.384 1.00 89.50 88 LEU A O 1
ATOM 658 N N . VAL A 1 89 ? -1.452 -6.376 -14.183 1.00 90.00 89 VAL A N 1
ATOM 659 C CA . VAL A 1 89 ? -0.391 -7.389 -14.144 1.00 90.00 89 VAL A CA 1
ATOM 660 C C . VAL A 1 89 ? -0.749 -8.583 -15.030 1.00 90.00 89 VAL A C 1
ATOM 662 O O . VAL A 1 89 ? 0.086 -9.029 -15.813 1.00 90.00 89 VAL A O 1
ATOM 665 N N . MET A 1 90 ? -1.987 -9.082 -14.966 1.00 93.75 90 MET A N 1
ATOM 666 C CA . MET A 1 90 ? -2.400 -10.235 -15.773 1.00 93.75 90 MET A CA 1
ATOM 667 C C . MET A 1 90 ? -2.461 -9.937 -17.270 1.00 93.75 90 MET A C 1
ATOM 669 O O . MET A 1 90 ? -2.143 -10.822 -18.058 1.00 93.75 90 MET A O 1
ATOM 673 N N . SER A 1 91 ? -2.790 -8.708 -17.676 1.00 90.56 91 SER A N 1
ATOM 674 C CA . SER A 1 91 ? -2.785 -8.303 -19.089 1.00 90.56 91 SER A CA 1
ATOM 675 C C . SER A 1 91 ? -1.395 -8.352 -19.728 1.00 90.56 91 SER A C 1
ATOM 677 O O . SER A 1 91 ? -1.289 -8.545 -20.934 1.00 90.56 91 SER A O 1
ATOM 679 N N . TRP A 1 92 ? -0.324 -8.244 -18.931 1.00 89.12 92 TRP A N 1
ATOM 680 C CA . TRP A 1 92 ? 1.041 -8.411 -19.431 1.00 89.12 92 TRP A CA 1
ATOM 681 C C . TRP A 1 92 ? 1.339 -9.868 -19.817 1.00 89.12 92 TRP A C 1
ATOM 683 O O . TRP A 1 92 ? 2.054 -10.116 -20.783 1.00 89.12 92 TRP A O 1
ATOM 693 N N . TRP A 1 93 ? 0.771 -10.833 -19.087 1.00 91.88 93 TRP A N 1
ATOM 694 C CA . TRP A 1 93 ? 0.946 -12.269 -19.344 1.00 91.88 93 TRP A CA 1
ATOM 695 C C . TRP A 1 93 ? -0.084 -12.834 -20.330 1.00 91.88 93 TRP A C 1
ATOM 697 O O . TRP A 1 93 ? 0.242 -13.699 -21.137 1.00 91.88 93 TRP A O 1
ATOM 707 N N . PHE A 1 94 ? -1.327 -12.354 -20.254 1.00 93.25 94 PHE A N 1
ATOM 708 C CA . PHE A 1 94 ? -2.475 -12.820 -21.031 1.00 93.25 94 PHE A CA 1
ATOM 709 C C . PHE A 1 94 ? -3.184 -11.627 -21.690 1.00 93.25 94 PHE A C 1
ATOM 711 O O . PHE A 1 94 ? -4.264 -11.233 -21.240 1.00 93.25 94 PHE A O 1
ATOM 718 N N . PRO A 1 95 ? -2.586 -11.035 -22.738 1.00 89.88 95 PRO A N 1
ATOM 719 C CA . PRO A 1 95 ? -3.094 -9.811 -23.360 1.00 89.88 95 PRO A CA 1
ATOM 720 C C . PRO A 1 95 ? -4.444 -9.999 -24.064 1.00 89.88 95 PRO A C 1
ATOM 722 O O . PRO A 1 95 ? -5.220 -9.052 -24.157 1.00 89.88 95 PRO A O 1
ATOM 725 N N . ASP A 1 96 ? -4.750 -11.216 -24.517 1.00 92.56 96 ASP A N 1
ATOM 726 C CA . ASP A 1 96 ? -5.984 -11.518 -25.254 1.00 92.56 96 ASP A CA 1
ATOM 727 C C . ASP A 1 96 ? -7.213 -11.690 -24.342 1.00 92.56 96 ASP A C 1
ATOM 729 O O . ASP A 1 96 ? -8.352 -11.713 -24.813 1.00 92.56 96 ASP A O 1
ATOM 733 N N . THR A 1 97 ? -7.008 -11.814 -23.026 1.00 92.75 97 THR A N 1
ATOM 734 C CA . THR A 1 97 ? -8.091 -12.035 -22.061 1.00 92.75 97 THR A CA 1
ATOM 735 C C . THR A 1 97 ? -8.622 -10.699 -21.529 1.00 92.75 97 THR A C 1
ATOM 737 O O . THR A 1 97 ? -7.849 -9.921 -20.965 1.00 92.75 97 THR A O 1
ATOM 740 N N . PRO A 1 98 ? -9.942 -10.433 -21.599 1.00 92.38 98 PRO A N 1
ATOM 741 C CA . PRO A 1 98 ? -10.534 -9.229 -21.021 1.00 92.38 98 PRO A CA 1
ATOM 742 C C . PRO A 1 98 ? -10.218 -9.061 -19.526 1.00 92.38 98 PRO A C 1
ATOM 744 O O . PRO A 1 98 ? -10.478 -9.956 -18.721 1.00 92.38 98 PRO A O 1
ATOM 747 N N . GLY A 1 99 ? -9.722 -7.883 -19.136 1.00 89.56 99 GLY A N 1
ATOM 748 C CA . GLY A 1 99 ? -9.257 -7.608 -17.768 1.00 89.56 99 GLY A CA 1
ATOM 749 C C . GLY A 1 99 ? -10.306 -7.825 -16.670 1.00 89.56 99 GLY A C 1
ATOM 750 O O . GLY A 1 99 ? -9.976 -8.311 -15.587 1.00 89.56 99 GLY A O 1
ATOM 751 N N . TRP A 1 100 ? -11.588 -7.579 -16.969 1.00 91.62 100 TRP A N 1
ATOM 752 C CA . TRP A 1 100 ? -12.687 -7.779 -16.017 1.00 91.62 100 TRP A CA 1
ATOM 753 C C . TRP A 1 100 ? -12.806 -9.231 -15.530 1.00 91.62 100 TRP A C 1
ATOM 755 O O . TRP A 1 100 ? -13.231 -9.450 -14.397 1.00 91.62 100 TRP A O 1
ATOM 765 N N . ILE A 1 101 ? -12.398 -10.214 -16.344 1.00 94.25 101 ILE A N 1
ATOM 766 C CA . ILE A 1 101 ? -12.410 -11.636 -15.972 1.00 94.25 101 ILE A CA 1
ATOM 767 C C . ILE A 1 101 ? -11.419 -11.877 -14.835 1.00 94.25 101 ILE A C 1
ATOM 769 O O . ILE A 1 101 ? -11.757 -12.533 -13.851 1.00 94.25 101 ILE A O 1
ATOM 773 N N . TRP A 1 102 ? -10.218 -11.299 -14.929 1.00 94.25 102 TRP A N 1
ATOM 774 C CA . TRP A 1 102 ? -9.209 -11.390 -13.876 1.00 94.25 102 TRP A CA 1
ATOM 775 C C . TRP A 1 102 ? -9.674 -10.696 -12.597 1.00 94.25 102 TRP A C 1
ATOM 777 O O . TRP A 1 102 ? -9.568 -11.278 -11.519 1.00 94.25 102 TRP A O 1
ATOM 787 N N . SER A 1 103 ? -10.254 -9.496 -12.702 1.00 93.38 103 SER A N 1
ATOM 788 C CA . SER A 1 103 ? -10.817 -8.798 -11.539 1.00 93.38 103 SER A CA 1
ATOM 789 C C . SER A 1 103 ? -11.942 -9.599 -10.869 1.00 93.38 103 SER A C 1
ATOM 791 O O . SER A 1 103 ? -11.943 -9.732 -9.647 1.00 93.38 103 SER A O 1
ATOM 793 N N . ALA A 1 104 ? -12.864 -10.183 -11.641 1.00 94.62 104 ALA A N 1
ATOM 794 C CA . ALA A 1 104 ? -13.940 -11.021 -11.108 1.00 94.62 104 ALA A CA 1
ATOM 795 C C . ALA A 1 104 ? -13.402 -12.299 -10.442 1.00 94.62 104 ALA A C 1
ATOM 797 O O . ALA A 1 104 ? -13.863 -12.674 -9.364 1.00 94.62 104 ALA A O 1
ATOM 798 N N . LEU A 1 105 ? -12.396 -12.936 -11.049 1.00 95.06 105 LEU A N 1
ATOM 799 C CA . LEU A 1 105 ? -11.750 -14.132 -10.512 1.00 95.06 105 LEU A CA 1
ATOM 800 C C . LEU A 1 105 ? -11.057 -13.844 -9.176 1.00 95.06 105 LEU A C 1
ATOM 802 O O . LEU A 1 105 ? -11.308 -14.550 -8.200 1.00 95.06 105 LEU A O 1
ATOM 806 N N . PHE A 1 106 ? -10.228 -12.798 -9.097 1.00 92.56 106 PHE A N 1
ATOM 807 C CA . PHE A 1 106 ? -9.541 -12.443 -7.851 1.00 92.56 106 PHE A CA 1
ATOM 808 C C . PHE A 1 106 ? -10.515 -12.018 -6.754 1.00 92.56 106 PHE A C 1
ATOM 810 O O . PHE A 1 106 ? -10.355 -12.439 -5.609 1.00 92.56 106 PHE A O 1
ATOM 817 N N . LEU A 1 107 ? -11.556 -11.252 -7.097 1.00 92.81 107 LEU A N 1
ATOM 818 C CA . LEU A 1 107 ? -12.610 -10.903 -6.148 1.00 92.81 107 LEU A CA 1
ATOM 819 C C . LEU A 1 107 ? -13.315 -12.156 -5.616 1.00 92.81 107 LEU A C 1
ATOM 821 O O . LEU A 1 107 ? -13.507 -12.278 -4.409 1.00 92.81 107 LEU A O 1
ATOM 825 N N . GLY A 1 108 ? -13.649 -13.105 -6.495 1.00 92.88 108 GLY A N 1
ATOM 826 C CA . GLY A 1 108 ? -14.256 -14.378 -6.111 1.00 92.88 108 GLY A CA 1
ATOM 827 C C . GLY A 1 108 ? -13.375 -15.185 -5.157 1.00 92.88 108 GLY A C 1
ATOM 828 O O . GLY A 1 108 ? -13.862 -15.672 -4.140 1.00 92.88 108 GLY A O 1
ATOM 829 N N . VAL A 1 109 ? -12.069 -15.273 -5.429 1.00 89.12 109 VAL A N 1
ATOM 830 C CA . VAL A 1 109 ? -11.106 -15.953 -4.546 1.00 89.12 109 VAL A CA 1
ATOM 831 C C . VAL A 1 109 ? -11.036 -15.278 -3.175 1.00 89.12 109 VAL A C 1
ATOM 833 O O . VAL A 1 109 ? -11.129 -15.964 -2.158 1.00 89.12 109 VAL A O 1
ATOM 836 N N . ILE A 1 110 ? -10.911 -13.948 -3.129 1.00 86.06 110 ILE A N 1
ATOM 837 C CA . ILE A 1 110 ? -10.850 -13.190 -1.868 1.00 86.06 110 ILE A CA 1
ATOM 838 C C . ILE A 1 110 ? -12.137 -13.385 -1.065 1.00 86.06 110 ILE A C 1
ATOM 840 O O . ILE A 1 110 ? -12.082 -13.661 0.133 1.00 86.06 110 ILE A O 1
ATOM 844 N N . PHE A 1 111 ? -13.290 -13.289 -1.727 1.00 88.62 111 PHE A N 1
ATOM 845 C CA . PHE A 1 111 ? -14.590 -13.483 -1.099 1.00 88.62 111 PHE A CA 1
ATOM 846 C C . PHE A 1 111 ? -14.737 -14.897 -0.521 1.00 88.62 111 PHE A C 1
ATOM 848 O O . PHE A 1 111 ? -15.143 -15.048 0.628 1.00 88.62 111 PHE A O 1
ATOM 855 N N . LEU A 1 112 ? -14.351 -15.931 -1.275 1.00 88.19 112 LEU A N 1
ATOM 856 C CA . LEU A 1 112 ? -14.409 -17.322 -0.817 1.00 88.19 112 LEU A CA 1
ATOM 857 C C . LEU A 1 112 ? -13.472 -17.583 0.366 1.00 88.19 112 LEU A C 1
ATOM 859 O O . LEU A 1 112 ? -13.880 -18.222 1.333 1.00 88.19 112 LEU A O 1
ATOM 863 N N . LEU A 1 113 ? -12.240 -17.069 0.325 1.00 82.56 113 LEU A N 1
ATOM 864 C CA . LEU A 1 113 ? -11.300 -17.192 1.443 1.00 82.56 113 LEU A CA 1
ATOM 865 C C . LEU A 1 113 ? -11.842 -16.517 2.706 1.00 82.56 113 LEU 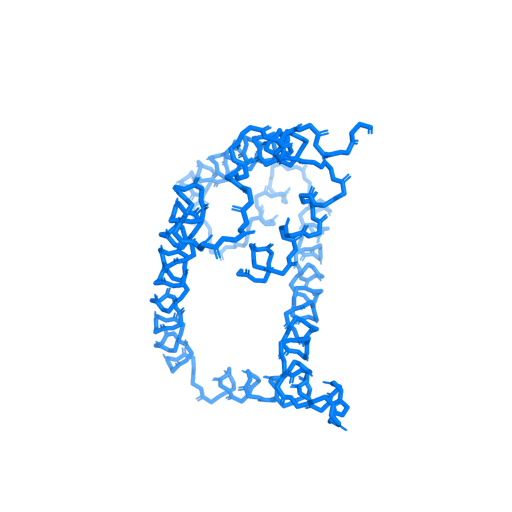A C 1
ATOM 867 O O . LEU A 1 113 ? -11.766 -17.096 3.790 1.00 82.56 113 LEU A O 1
ATOM 871 N N . ASN A 1 114 ? -12.425 -15.326 2.556 1.00 83.06 114 ASN A N 1
ATOM 872 C CA . ASN A 1 114 ? -13.027 -14.594 3.663 1.00 83.06 114 ASN A CA 1
ATOM 873 C C . ASN A 1 114 ? -14.258 -15.321 4.234 1.00 83.06 114 ASN A C 1
ATOM 875 O O . ASN A 1 114 ? -14.416 -15.390 5.450 1.00 83.06 114 ASN A O 1
ATOM 879 N N . TYR A 1 115 ? -15.082 -15.918 3.368 1.00 82.94 115 TYR A N 1
ATOM 880 C CA . TYR A 1 115 ? -16.286 -16.648 3.760 1.00 82.94 115 TYR A CA 1
ATOM 881 C C . TYR A 1 115 ? -15.987 -17.973 4.480 1.00 82.94 115 TYR A C 1
ATOM 883 O O . TYR A 1 115 ? -16.670 -18.321 5.440 1.00 82.94 115 TYR A O 1
ATOM 891 N N . ILE A 1 116 ? -14.983 -18.731 4.023 1.00 79.75 116 ILE A N 1
ATOM 892 C CA . ILE A 1 116 ? -14.767 -20.119 4.466 1.00 79.75 116 ILE A CA 1
ATOM 893 C C . ILE A 1 116 ? -13.942 -20.202 5.756 1.00 79.75 116 ILE A C 1
ATOM 895 O O . ILE A 1 116 ? -14.197 -21.076 6.585 1.00 79.75 116 ILE A O 1
ATOM 899 N N . SER A 1 117 ? -12.925 -19.353 5.942 1.00 73.94 117 SER A N 1
ATOM 900 C CA . SER A 1 117 ? -12.037 -19.487 7.101 1.00 73.94 117 SER A CA 1
ATOM 901 C C . SER A 1 117 ? -11.300 -18.197 7.439 1.00 73.94 117 SER A C 1
ATOM 903 O O . SER A 1 117 ? -10.293 -17.854 6.822 1.00 73.94 117 SER A O 1
ATOM 905 N N . VAL A 1 118 ? -11.726 -17.542 8.520 1.00 72.75 118 VAL A N 1
ATOM 906 C CA . VAL A 1 118 ? -11.019 -16.390 9.110 1.00 72.75 118 VAL A CA 1
ATOM 907 C C . VAL A 1 118 ? -9.591 -16.769 9.527 1.00 72.75 118 VAL A C 1
ATOM 909 O O . VAL A 1 118 ? -8.660 -15.977 9.398 1.00 72.75 118 VAL A O 1
ATOM 912 N N . ARG A 1 119 ? -9.387 -18.016 9.972 1.00 74.50 119 ARG A N 1
ATOM 913 C CA . ARG A 1 119 ? -8.063 -18.534 10.339 1.00 74.50 119 ARG A CA 1
ATOM 914 C C . ARG A 1 119 ? -7.181 -18.784 9.111 1.00 74.50 119 ARG A C 1
ATOM 916 O O . ARG A 1 119 ? -6.005 -18.438 9.133 1.00 74.50 119 ARG A O 1
ATOM 923 N N . GLY A 1 120 ? -7.757 -19.329 8.038 1.00 74.12 120 GLY A N 1
ATOM 924 C CA . GLY A 1 120 ? -7.064 -19.530 6.763 1.00 74.12 120 GLY A CA 1
ATOM 925 C C . GLY A 1 120 ? -6.683 -18.209 6.097 1.00 74.12 120 GLY A C 1
ATOM 926 O O . GLY A 1 120 ? -5.602 -18.104 5.526 1.00 74.12 120 GLY A O 1
ATOM 927 N N . PHE A 1 121 ? -7.519 -17.177 6.241 1.00 76.38 121 PHE A N 1
ATOM 928 C CA . PHE A 1 121 ? -7.188 -15.820 5.814 1.00 76.38 121 PHE A CA 1
ATOM 929 C C . PHE A 1 121 ? -5.957 -15.278 6.555 1.00 76.38 121 PHE A C 1
ATOM 931 O O . PHE A 1 121 ? -5.029 -14.796 5.910 1.00 76.38 121 PHE A O 1
ATOM 938 N N . GLY A 1 122 ? -5.901 -15.431 7.883 1.00 76.62 122 GLY A N 1
ATOM 939 C CA . GLY A 1 122 ? -4.749 -14.996 8.682 1.00 76.62 122 GLY A CA 1
ATOM 940 C C . GLY A 1 122 ? -3.442 -15.715 8.322 1.00 76.62 122 GLY A C 1
ATOM 941 O O . GLY A 1 122 ? -2.397 -15.078 8.196 1.00 76.62 122 GLY A O 1
ATOM 942 N N . GLU A 1 123 ? -3.487 -17.032 8.095 1.00 82.81 123 GLU A N 1
ATOM 943 C CA . GLU A 1 123 ? -2.314 -17.796 7.642 1.00 82.81 123 GLU A CA 1
ATOM 944 C C . GLU A 1 123 ? -1.880 -17.387 6.225 1.00 82.81 123 GLU A C 1
ATOM 946 O O . GLU A 1 123 ? -0.690 -17.184 5.975 1.00 82.81 123 GLU A O 1
ATOM 951 N N . ALA A 1 124 ? -2.827 -17.202 5.300 1.00 79.50 124 ALA A N 1
ATOM 952 C CA . ALA A 1 124 ? -2.532 -16.723 3.952 1.00 79.50 124 ALA A CA 1
ATOM 953 C C . ALA A 1 124 ? -1.894 -15.327 3.977 1.00 79.50 124 ALA A C 1
ATOM 955 O O . ALA A 1 124 ? -0.915 -15.081 3.275 1.00 79.50 124 ALA A O 1
ATOM 956 N N . GLU A 1 125 ? -2.397 -14.423 4.819 1.00 80.75 125 GLU A N 1
ATOM 957 C CA . GLU A 1 125 ? -1.845 -13.080 4.976 1.00 80.75 125 GLU A CA 1
ATOM 958 C C . GLU A 1 125 ? -0.397 -13.110 5.474 1.00 80.75 125 GLU A C 1
ATOM 960 O O . GLU A 1 125 ? 0.443 -12.380 4.943 1.00 80.75 125 GLU A O 1
ATOM 965 N N . TYR A 1 126 ? -0.075 -14.004 6.413 1.00 83.31 126 TYR A N 1
ATOM 966 C CA . TYR A 1 126 ? 1.299 -14.215 6.867 1.00 83.31 126 TYR A CA 1
ATOM 967 C C . TYR A 1 126 ? 2.225 -14.610 5.706 1.00 83.31 126 TYR A C 1
ATOM 969 O O . TYR A 1 126 ? 3.234 -13.939 5.469 1.00 83.31 126 TYR A O 1
ATOM 977 N N . TRP A 1 127 ? 1.860 -15.621 4.914 1.00 86.81 127 TRP A N 1
ATOM 978 C CA . TRP A 1 127 ? 2.650 -16.035 3.747 1.00 86.81 127 TRP A CA 1
ATOM 979 C C . TRP A 1 127 ? 2.756 -14.934 2.685 1.00 86.81 127 TRP A C 1
ATOM 981 O O . TRP A 1 127 ? 3.841 -14.674 2.158 1.00 86.81 127 TRP A O 1
ATOM 991 N N . PHE A 1 128 ? 1.661 -14.226 2.401 1.00 85.06 128 PHE A N 1
ATOM 992 C CA . PHE A 1 128 ? 1.677 -13.106 1.463 1.00 85.06 128 PHE A CA 1
ATOM 993 C C . PHE A 1 128 ? 2.517 -11.930 1.971 1.00 85.06 128 PHE A C 1
ATOM 995 O O . PHE A 1 128 ? 3.131 -11.232 1.165 1.00 85.06 128 PHE A O 1
ATOM 1002 N N . SER A 1 129 ? 2.582 -11.699 3.284 1.00 87.38 129 SER A N 1
ATOM 1003 C CA . SER A 1 129 ? 3.447 -10.674 3.876 1.00 87.38 129 SER A CA 1
ATOM 1004 C C . SER A 1 129 ? 4.927 -10.994 3.662 1.00 87.38 129 SER A C 1
ATOM 1006 O O . SER A 1 129 ? 5.684 -10.106 3.267 1.00 87.38 129 SER A O 1
ATOM 1008 N N . LEU A 1 130 ? 5.316 -12.268 3.802 1.00 89.88 130 LEU A N 1
ATOM 1009 C CA . LEU A 1 130 ? 6.678 -12.727 3.537 1.00 89.88 130 LEU A CA 1
ATOM 1010 C C . LEU A 1 130 ? 7.066 -12.457 2.080 1.00 89.88 130 LEU A C 1
ATOM 1012 O O . LEU A 1 130 ? 8.094 -11.833 1.824 1.00 89.88 130 LEU A O 1
ATOM 1016 N N . ILE A 1 131 ? 6.199 -12.842 1.135 1.00 90.62 131 ILE A N 1
ATOM 1017 C CA . ILE A 1 131 ? 6.408 -12.581 -0.295 1.00 90.62 131 ILE A CA 1
ATOM 1018 C C . ILE A 1 131 ? 6.587 -11.080 -0.539 1.00 90.62 131 ILE A C 1
ATOM 1020 O O . ILE A 1 131 ? 7.554 -10.693 -1.189 1.00 90.62 131 ILE A O 1
ATOM 1024 N N . LYS A 1 132 ? 5.719 -10.223 0.024 1.00 87.62 132 LYS A N 1
ATOM 1025 C CA . LYS A 1 132 ? 5.822 -8.759 -0.132 1.00 87.62 132 LYS A CA 1
ATOM 1026 C C . LYS A 1 132 ? 7.187 -8.235 0.319 1.00 87.62 132 LYS A C 1
ATOM 1028 O O . LYS A 1 132 ? 7.806 -7.467 -0.415 1.00 87.62 132 LYS A O 1
ATOM 1033 N N . VAL A 1 133 ? 7.658 -8.637 1.501 1.00 91.50 133 VAL A N 1
ATOM 1034 C CA . VAL A 1 133 ? 8.955 -8.191 2.036 1.00 91.50 133 VAL A CA 1
ATOM 1035 C C . VAL A 1 133 ? 10.097 -8.668 1.143 1.00 91.50 133 VAL A C 1
ATOM 1037 O O . VAL A 1 133 ? 10.953 -7.869 0.764 1.00 91.50 133 VAL A O 1
ATOM 1040 N N . THR A 1 134 ? 10.085 -9.939 0.735 1.00 93.31 134 THR A N 1
ATOM 1041 C CA . THR A 1 134 ? 11.089 -10.481 -0.187 1.00 93.31 134 THR A CA 1
ATOM 1042 C C . THR A 1 134 ? 11.093 -9.731 -1.519 1.00 93.31 134 THR A C 1
ATOM 1044 O O . THR A 1 134 ? 12.164 -9.369 -2.002 1.00 93.31 134 THR A O 1
ATOM 1047 N N . THR A 1 135 ? 9.926 -9.422 -2.094 1.00 90.94 135 THR A N 1
ATOM 1048 C CA . THR A 1 135 ? 9.827 -8.638 -3.335 1.00 90.94 135 THR A CA 1
ATOM 1049 C C . THR A 1 135 ? 10.431 -7.245 -3.176 1.00 90.94 135 THR A C 1
ATOM 1051 O O . THR A 1 135 ? 11.146 -6.800 -4.069 1.00 90.94 135 THR A O 1
ATOM 1054 N N . VAL A 1 136 ? 10.209 -6.566 -2.044 1.00 91.38 136 VAL A N 1
ATOM 1055 C CA . VAL A 1 136 ? 10.825 -5.254 -1.769 1.00 91.38 136 VAL A CA 1
ATOM 1056 C C . VAL A 1 136 ? 12.348 -5.363 -1.695 1.00 91.38 136 VAL A C 1
ATOM 1058 O O . VAL A 1 136 ? 13.043 -4.552 -2.303 1.00 91.38 136 VAL A O 1
ATOM 1061 N N . ILE A 1 137 ? 12.879 -6.378 -1.010 1.00 93.81 137 ILE A N 1
ATOM 1062 C CA . ILE A 1 137 ? 14.330 -6.598 -0.913 1.00 93.81 137 ILE A CA 1
ATOM 1063 C C . ILE A 1 137 ? 14.933 -6.833 -2.302 1.00 93.81 137 ILE A C 1
ATOM 1065 O O . ILE A 1 137 ? 15.911 -6.180 -2.664 1.00 93.81 137 ILE A O 1
ATOM 1069 N N . VAL A 1 138 ? 14.332 -7.719 -3.103 1.00 92.81 138 VAL A N 1
ATOM 1070 C CA . VAL A 1 138 ? 14.779 -7.987 -4.480 1.00 92.81 138 VAL A CA 1
ATOM 1071 C C . VAL A 1 138 ? 14.722 -6.715 -5.324 1.00 92.81 138 VAL A C 1
ATOM 1073 O O . VAL A 1 138 ? 15.678 -6.417 -6.034 1.00 92.81 138 VAL A O 1
ATOM 1076 N N . PHE A 1 139 ? 13.647 -5.935 -5.214 1.00 89.4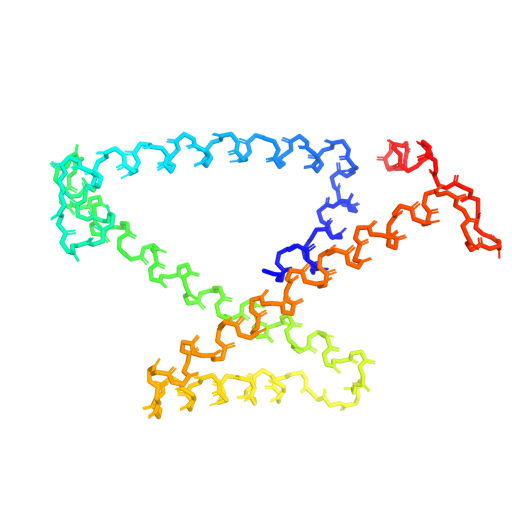4 139 PHE A N 1
ATOM 1077 C CA . PHE A 1 139 ? 13.490 -4.676 -5.938 1.00 89.44 139 PHE A CA 1
ATOM 1078 C C . PHE A 1 139 ? 14.593 -3.665 -5.593 1.00 89.44 139 PHE A C 1
ATOM 1080 O O . PHE A 1 139 ? 15.172 -3.066 -6.496 1.00 89.44 139 PHE A O 1
ATOM 1087 N N . ILE A 1 140 ? 14.941 -3.521 -4.309 1.00 91.00 140 ILE A N 1
ATOM 1088 C CA . ILE A 1 140 ? 16.034 -2.643 -3.864 1.00 91.00 140 ILE A CA 1
ATOM 1089 C C . ILE A 1 140 ? 17.380 -3.137 -4.399 1.00 91.00 140 ILE A C 1
ATOM 1091 O O . ILE A 1 140 ? 18.143 -2.339 -4.939 1.00 91.00 140 ILE A O 1
ATOM 1095 N N . ILE A 1 141 ? 17.668 -4.440 -4.292 1.00 92.12 141 ILE A N 1
ATOM 1096 C CA . ILE A 1 141 ? 18.918 -5.024 -4.799 1.00 92.12 141 ILE A CA 1
ATOM 1097 C C . ILE A 1 141 ? 19.043 -4.762 -6.300 1.00 92.12 141 ILE A C 1
ATOM 1099 O O . ILE A 1 141 ? 20.044 -4.204 -6.738 1.00 92.12 141 ILE A O 1
ATOM 1103 N N . VAL A 1 142 ? 18.017 -5.101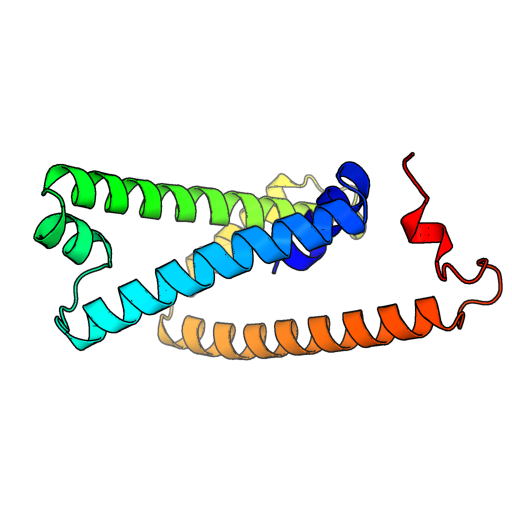 -7.085 1.00 88.62 142 VAL A N 1
ATOM 1104 C CA . VAL A 1 142 ? 18.007 -4.858 -8.534 1.00 88.62 142 VAL A CA 1
ATOM 1105 C C . VAL A 1 142 ? 18.169 -3.367 -8.831 1.00 88.62 142 VAL A C 1
ATOM 1107 O O . VAL A 1 142 ? 18.988 -3.016 -9.674 1.00 88.62 142 VAL A O 1
ATOM 1110 N N . GLY A 1 143 ? 17.476 -2.483 -8.109 1.00 86.00 143 GLY A N 1
ATOM 1111 C CA . GLY A 1 143 ? 17.620 -1.032 -8.253 1.00 86.00 143 GLY A CA 1
ATOM 1112 C C . GLY A 1 143 ? 19.053 -0.539 -8.021 1.00 86.00 143 GLY A C 1
ATOM 1113 O O . GLY A 1 143 ? 19.579 0.229 -8.823 1.00 86.00 143 GLY A O 1
ATOM 1114 N N . VAL A 1 144 ? 19.731 -1.029 -6.980 1.00 86.75 144 VAL A N 1
ATOM 1115 C CA . VAL A 1 144 ? 21.139 -0.693 -6.703 1.00 86.75 144 VAL A CA 1
ATOM 1116 C C . VAL A 1 144 ? 22.067 -1.240 -7.792 1.00 86.75 144 VAL A C 1
ATOM 1118 O O . VAL A 1 144 ? 22.943 -0.521 -8.272 1.00 86.75 144 VAL A O 1
ATOM 1121 N N . LEU A 1 145 ? 21.859 -2.480 -8.241 1.00 85.56 145 LEU A N 1
ATOM 1122 C CA . LEU A 1 145 ? 22.641 -3.080 -9.329 1.00 85.56 145 LEU A CA 1
ATOM 1123 C C . LEU A 1 145 ? 22.464 -2.323 -10.659 1.00 85.56 145 LEU A C 1
ATOM 1125 O O . LEU A 1 145 ? 23.418 -2.200 -11.431 1.00 85.56 145 LEU A O 1
ATOM 1129 N N . MET A 1 146 ? 21.270 -1.776 -10.910 1.00 81.19 146 MET A N 1
ATOM 1130 C CA . MET A 1 146 ? 20.991 -0.903 -12.055 1.00 81.19 146 MET A CA 1
ATOM 1131 C C . MET A 1 146 ? 21.766 0.418 -11.966 1.00 81.19 146 MET A C 1
ATOM 1133 O O . MET A 1 146 ? 22.332 0.849 -12.968 1.00 81.19 146 MET A O 1
ATOM 1137 N N . ILE A 1 147 ? 21.858 1.029 -10.779 1.00 79.56 147 ILE A N 1
ATOM 1138 C CA . ILE A 1 147 ? 22.644 2.259 -10.555 1.00 79.56 147 ILE A CA 1
ATOM 1139 C C . ILE A 1 147 ? 24.143 2.011 -10.792 1.00 79.56 147 ILE A C 1
ATOM 1141 O O . ILE A 1 147 ? 24.819 2.856 -11.375 1.00 79.56 147 ILE A O 1
ATOM 1145 N N . ILE A 1 148 ? 24.655 0.843 -10.385 1.00 79.19 148 ILE A N 1
ATOM 1146 C CA . ILE A 1 148 ? 26.066 0.445 -10.558 1.00 79.19 148 ILE A CA 1
ATOM 1147 C C . ILE A 1 148 ? 26.385 0.054 -12.020 1.00 79.19 148 ILE A C 1
ATOM 1149 O O . ILE A 1 148 ? 27.552 -0.024 -12.400 1.00 79.19 148 ILE A O 1
ATOM 1153 N N . GLY A 1 149 ? 25.371 -0.133 -12.874 1.00 72.06 149 GLY A N 1
ATOM 1154 C CA . GLY A 1 149 ? 25.554 -0.330 -14.316 1.00 72.06 149 GLY A CA 1
ATOM 1155 C C . GLY A 1 149 ? 25.789 -1.782 -14.745 1.00 72.06 149 GLY A C 1
ATOM 1156 O O . GLY A 1 149 ? 26.519 -2.029 -15.702 1.00 72.06 149 GLY A O 1
ATOM 1157 N N . ILE A 1 150 ? 25.172 -2.760 -14.069 1.00 71.12 150 ILE A N 1
ATOM 1158 C CA . ILE A 1 150 ? 25.316 -4.189 -14.419 1.00 71.12 150 ILE A CA 1
ATOM 1159 C C . ILE A 1 150 ? 24.790 -4.527 -15.828 1.00 71.12 150 ILE A C 1
ATOM 1161 O O . ILE A 1 150 ? 25.316 -5.435 -16.479 1.00 71.12 150 ILE A O 1
ATOM 1165 N N . PHE A 1 151 ? 23.801 -3.791 -16.344 1.00 66.44 151 PHE A N 1
ATOM 1166 C CA . PHE A 1 151 ? 23.346 -3.958 -17.726 1.00 66.44 151 PHE A CA 1
ATOM 1167 C C . PHE A 1 151 ? 24.279 -3.238 -18.706 1.00 66.44 151 PHE A C 1
ATOM 1169 O O . PHE A 1 151 ? 24.226 -2.020 -18.875 1.00 66.44 151 PHE A O 1
ATOM 1176 N N . LYS A 1 152 ? 25.119 -4.015 -19.399 1.00 53.94 152 LYS A N 1
ATOM 1177 C CA . LYS A 1 152 ? 25.969 -3.530 -20.496 1.00 53.94 152 LYS A CA 1
ATOM 1178 C C . LYS A 1 152 ? 25.094 -2.975 -21.630 1.00 53.94 152 LYS A C 1
ATOM 1180 O O . LYS A 1 152 ? 24.433 -3.747 -22.316 1.00 53.94 152 LYS A O 1
ATOM 1185 N N . GLY A 1 153 ? 25.107 -1.655 -21.829 1.00 59.00 153 GLY A N 1
ATOM 1186 C CA . GLY A 1 153 ? 24.420 -0.973 -22.939 1.00 59.00 153 GLY A CA 1
ATOM 1187 C C . GLY A 1 153 ? 23.539 0.213 -22.533 1.00 59.00 153 GLY A C 1
ATOM 1188 O O . GLY A 1 153 ? 23.226 1.040 -23.385 1.00 59.00 153 GLY A O 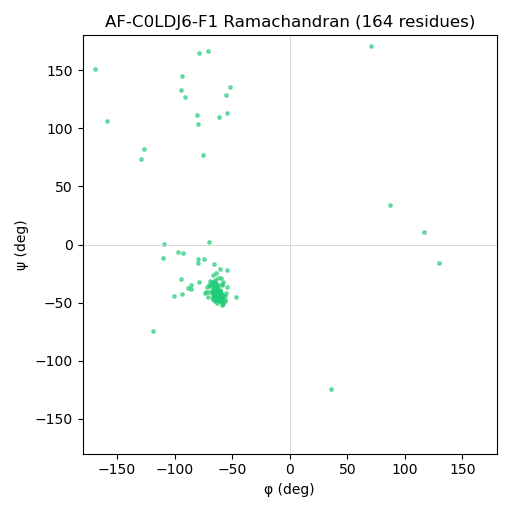1
ATOM 1189 N N . ALA A 1 154 ? 23.190 0.347 -21.251 1.00 58.22 154 ALA A N 1
ATOM 1190 C CA . ALA A 1 154 ? 22.552 1.548 -20.717 1.00 58.22 154 ALA A CA 1
ATOM 1191 C C . ALA A 1 154 ? 23.626 2.478 -20.127 1.00 58.22 154 ALA A C 1
ATOM 1193 O O . ALA A 1 154 ? 24.502 2.021 -19.392 1.00 58.22 154 ALA A O 1
ATOM 1194 N N . GLN A 1 155 ? 23.583 3.776 -20.452 1.00 58.19 155 GLN A N 1
ATOM 1195 C CA . GLN A 1 155 ? 24.378 4.788 -19.743 1.00 58.19 155 GLN A CA 1
ATOM 1196 C C . GLN A 1 155 ? 24.123 4.641 -18.231 1.00 58.19 155 GLN A C 1
ATOM 1198 O O . GLN A 1 155 ? 22.958 4.475 -17.853 1.00 58.19 155 GLN A O 1
ATOM 1203 N N . PRO A 1 156 ? 25.151 4.688 -17.361 1.00 58.28 156 PRO A N 1
ATOM 1204 C CA . PRO A 1 156 ? 24.941 4.676 -15.920 1.00 58.28 156 PRO A CA 1
ATOM 1205 C C . PRO A 1 156 ? 23.982 5.809 -15.563 1.00 58.28 156 PRO A C 1
ATOM 1207 O O . PRO A 1 156 ? 24.305 6.982 -15.745 1.00 58.28 156 PRO A O 1
ATOM 1210 N N . ALA A 1 157 ? 22.782 5.463 -15.098 1.00 61.53 157 ALA A N 1
ATOM 1211 C CA . ALA A 1 157 ? 21.723 6.448 -14.902 1.00 61.53 157 ALA A CA 1
ATOM 1212 C C . ALA A 1 157 ? 22.068 7.473 -13.801 1.00 61.53 157 ALA A C 1
ATOM 1214 O O . ALA A 1 157 ? 21.481 8.552 -13.757 1.00 61.53 157 ALA A O 1
ATOM 1215 N N . GLY A 1 158 ? 23.063 7.146 -12.958 1.00 64.50 158 GLY A N 1
ATOM 1216 C CA . GLY A 1 158 ? 23.816 8.061 -12.099 1.00 64.50 158 GLY A CA 1
ATOM 1217 C C . GLY A 1 158 ? 22.986 9.212 -11.533 1.00 64.50 158 GLY A C 1
ATOM 1218 O O . GLY A 1 158 ? 21.950 9.004 -10.906 1.00 64.50 158 GLY A O 1
ATOM 1219 N N . TRP A 1 159 ? 23.453 10.432 -11.784 1.00 65.12 159 TRP A N 1
ATOM 1220 C CA . TRP A 1 159 ? 22.738 11.664 -11.450 1.00 65.12 159 TRP A CA 1
ATOM 1221 C C . TRP A 1 159 ? 21.870 12.189 -12.599 1.00 65.12 159 TRP A C 1
ATOM 1223 O O . TRP A 1 159 ? 21.103 13.121 -12.385 1.00 65.12 159 TRP A O 1
ATOM 1233 N N . SER A 1 160 ? 21.946 11.605 -13.802 1.00 66.31 160 SER A N 1
ATOM 1234 C CA . SER A 1 160 ? 21.195 12.109 -14.958 1.00 66.31 160 SER A CA 1
ATOM 1235 C C . SER A 1 160 ? 19.688 11.969 -14.762 1.00 66.31 160 SER A C 1
ATOM 1237 O O . SER A 1 160 ? 18.946 12.858 -15.159 1.00 66.31 160 SER A O 1
ATOM 1239 N N . ASN A 1 161 ? 19.226 10.934 -14.052 1.00 69.44 161 ASN A N 1
ATOM 1240 C CA . ASN A 1 161 ? 17.808 10.771 -13.712 1.00 69.44 161 ASN A CA 1
ATOM 1241 C C . ASN A 1 161 ? 17.221 11.917 -12.873 1.00 69.44 161 ASN A C 1
ATOM 1243 O O . ASN A 1 161 ? 16.006 12.084 -12.861 1.00 69.44 161 ASN A O 1
ATOM 1247 N N . TRP A 1 162 ? 18.054 12.701 -12.181 1.00 69.62 162 TRP A N 1
ATOM 1248 C CA . TRP A 1 162 ? 17.605 13.844 -11.380 1.00 69.62 162 TRP A CA 1
ATOM 1249 C C . TRP A 1 162 ? 17.328 15.097 -12.206 1.00 69.62 162 TRP A C 1
ATOM 1251 O O . TRP A 1 162 ? 16.657 15.997 -11.714 1.00 69.62 162 TRP A O 1
ATOM 1261 N N . THR A 1 163 ? 17.813 15.138 -13.447 1.00 65.44 163 THR A N 1
ATOM 1262 C CA . THR A 1 163 ? 17.649 16.262 -14.378 1.00 65.44 163 THR A CA 1
ATOM 1263 C C . THR A 1 163 ? 16.706 15.935 -15.540 1.00 65.44 163 THR A C 1
ATOM 1265 O O . THR A 1 163 ? 16.517 16.756 -16.430 1.00 65.44 163 THR A O 1
ATOM 1268 N N . ILE A 1 164 ? 16.137 14.724 -15.588 1.00 62.66 164 ILE A N 1
ATOM 1269 C CA . ILE A 1 164 ? 15.156 14.341 -16.612 1.00 62.66 164 ILE A CA 1
ATOM 1270 C C . ILE A 1 164 ? 13.792 14.897 -16.190 1.00 62.66 164 ILE A C 1
ATOM 1272 O O . ILE A 1 164 ? 13.217 14.422 -15.212 1.00 62.66 164 ILE A O 1
ATOM 1276 N N . GLY A 1 165 ? 13.279 15.879 -16.937 1.00 57.59 165 GLY A N 1
ATOM 1277 C CA . GLY A 1 165 ? 11.972 16.498 -16.690 1.00 57.59 165 GLY A CA 1
ATOM 1278 C C . GLY A 1 165 ? 11.990 17.988 -16.322 1.00 57.59 165 GLY A C 1
ATOM 1279 O O . GLY A 1 165 ? 10.943 18.482 -15.910 1.00 57.59 165 GLY A O 1
ATOM 1280 N N . GLU A 1 166 ? 13.128 18.686 -16.464 1.00 46.03 166 GLU A N 1
ATOM 1281 C CA . GLU A 1 166 ? 13.121 20.145 -16.704 1.00 46.03 166 GLU A CA 1
ATOM 1282 C C . GLU A 1 166 ? 12.675 20.475 -18.136 1.00 46.03 166 GLU A C 1
ATOM 1284 O O . GLU A 1 166 ? 13.044 19.711 -19.063 1.00 46.03 166 GLU A O 1
#

Foldseek 3Di:
DCCVPPVLVVVCVVLNPVRSVVVCVVVVVVVVVVVVVLVVVCVVDVDPDDVLVVCCVPPHVVRSVVVVVVVVVVVVVVLVSVLVSQLVVVCVVVVPDDSVVSSVVVVVVVVCQVVPDPPSVVVVVVVVVVVVVVVVVVVVVVVVCLLVPVDPPDDNCPCVSRVPPD

Sequence (166 aa):
GTGLFVASGATISQAGPGGALLSYMLIGLMVYFLMTSLGELAAYMPVSGSFATYGQNYVEEGFGFALGWNYWYNWAVTIAVDLVAAQLVMSWWFPDTPGWIWSALFLGVIFLLNYISVRGFGEAEYWFSLIKVTTVIVFIIVGVLMIIGIFKGAQPAGWSNWTIGE

Organism: Escherichia coli (NCBI:txid562)

Mean predicted aligned error: 7.77 Å